Protein AF-A0A7S4RYA7-F1 (afdb_monomer_lite)

pLDDT: mean 92.35, std 8.23, range [52.78, 98.38]

Radius of gyration: 15.31 Å; chains: 1; bounding box: 31×29×44 Å

Foldseek 3Di:
DDDDCPPPPVVVLVVQVVVVHADEDEDAQAAAPDATPDDVVVVVVVWDWDWADPPRIYTDTDPVDPVLVVVVVVVVVVCCVVCPVPPSHPYYQQQHAEHRRPNHPDHPD

Sequence (109 aa):
DTFDWDTYFELRLNGSASRNKHAIVRFLLDYPSHQTYVPQFLIDGGLQFNTYTTHGGGQSPDYTDTNLLQALDNFIAAFGAKYDGDPRLGLIQVGLLGFWGEWHTYTDG

Structure (mmCIF, N/CA/C/O backbone):
data_AF-A0A7S4RYA7-F1
#
_entry.id   AF-A0A7S4RYA7-F1
#
loop_
_atom_site.group_PDB
_atom_site.id
_atom_site.type_symbol
_atom_site.label_atom_id
_atom_site.label_alt_id
_atom_site.label_comp_id
_atom_site.label_asym_id
_atom_site.label_entity_id
_atom_site.label_seq_id
_atom_site.pdbx_PDB_ins_code
_atom_site.Cartn_x
_atom_site.Cartn_y
_atom_site.Cartn_z
_atom_site.occupancy
_atom_site.B_iso_or_equiv
_atom_site.auth_seq_id
_atom_site.auth_comp_id
_atom_site.auth_asym_id
_atom_site.auth_atom_id
_atom_site.pdbx_PDB_model_num
ATOM 1 N N . ASP A 1 1 ? 4.345 -13.924 4.331 1.00 65.50 1 ASP A N 1
ATOM 2 C CA . ASP A 1 1 ? 4.709 -12.499 4.453 1.00 65.50 1 ASP A CA 1
ATOM 3 C C . ASP A 1 1 ? 4.532 -12.013 5.873 1.00 65.50 1 ASP A C 1
ATOM 5 O O . ASP A 1 1 ? 3.656 -12.510 6.575 1.00 65.50 1 ASP A O 1
ATOM 9 N N . THR A 1 2 ? 5.381 -11.076 6.288 1.00 88.88 2 THR A N 1
ATOM 10 C CA . THR A 1 2 ? 5.351 -10.454 7.617 1.00 88.88 2 THR A CA 1
ATOM 11 C C . THR A 1 2 ? 5.104 -8.962 7.436 1.00 88.88 2 THR A C 1
ATOM 13 O O . THR A 1 2 ? 5.833 -8.316 6.688 1.00 88.88 2 THR A O 1
ATOM 16 N N . PHE A 1 3 ? 4.099 -8.419 8.123 1.00 95.06 3 PHE A N 1
ATOM 17 C CA . PHE A 1 3 ? 3.741 -7.001 8.063 1.00 95.06 3 PHE A CA 1
ATOM 18 C C . PHE A 1 3 ? 3.902 -6.365 9.440 1.00 95.06 3 PHE A C 1
ATOM 20 O O . PHE A 1 3 ? 3.315 -6.836 10.415 1.00 95.06 3 PHE A O 1
ATOM 27 N N . ASP A 1 4 ? 4.683 -5.291 9.505 1.00 95.31 4 ASP A N 1
ATOM 28 C CA . ASP A 1 4 ? 4.800 -4.453 10.693 1.00 95.31 4 ASP A CA 1
ATOM 29 C C . ASP A 1 4 ? 3.801 -3.297 10.604 1.00 95.31 4 ASP A C 1
ATOM 31 O O . ASP A 1 4 ? 4.003 -2.305 9.901 1.00 95.31 4 ASP A O 1
ATOM 35 N N . TRP A 1 5 ? 2.692 -3.456 11.316 1.00 96.50 5 TRP A N 1
ATOM 36 C CA . TRP A 1 5 ? 1.648 -2.443 11.406 1.00 96.50 5 TRP A CA 1
ATOM 37 C C . TRP A 1 5 ? 1.910 -1.428 12.520 1.00 96.50 5 TRP A C 1
ATOM 39 O O . TRP A 1 5 ? 1.397 -0.307 12.471 1.00 96.50 5 TRP A O 1
ATOM 49 N N . ASP A 1 6 ? 2.703 -1.808 13.519 1.00 97.00 6 ASP A N 1
ATOM 50 C CA . ASP A 1 6 ? 2.799 -1.100 14.789 1.00 97.00 6 ASP A CA 1
ATOM 51 C C . ASP A 1 6 ? 3.740 0.099 14.691 1.00 97.00 6 ASP A C 1
ATOM 53 O O . ASP A 1 6 ? 3.424 1.173 15.205 1.00 97.00 6 ASP A O 1
ATOM 57 N N . THR A 1 7 ? 4.860 -0.046 13.973 1.00 95.00 7 THR A N 1
ATOM 58 C CA . THR A 1 7 ? 5.913 0.984 13.924 1.00 95.00 7 THR A CA 1
ATOM 59 C C . THR A 1 7 ? 5.426 2.319 13.366 1.00 95.00 7 THR A C 1
ATOM 61 O O . THR A 1 7 ? 5.864 3.376 13.824 1.00 95.00 7 THR A O 1
ATOM 64 N N . TYR A 1 8 ? 4.502 2.306 12.403 1.00 93.19 8 TYR A N 1
ATOM 65 C CA . TYR A 1 8 ? 3.995 3.538 11.797 1.00 93.19 8 TYR A CA 1
ATOM 66 C C . TYR A 1 8 ? 2.476 3.599 11.738 1.00 93.19 8 TYR A C 1
ATOM 68 O O . TYR A 1 8 ? 1.893 4.603 12.150 1.00 93.19 8 TYR A O 1
ATOM 76 N N . PHE A 1 9 ? 1.820 2.568 11.213 1.00 96.81 9 PHE A N 1
ATOM 77 C CA . PHE A 1 9 ? 0.415 2.677 10.837 1.00 96.81 9 PHE A CA 1
ATOM 78 C C . PHE A 1 9 ? -0.511 2.771 12.059 1.00 96.81 9 PHE A C 1
ATOM 80 O O . PHE A 1 9 ? -1.283 3.728 12.167 1.00 96.81 9 PHE A O 1
ATOM 87 N N . GLU A 1 10 ? -0.362 1.879 13.040 1.00 98.06 10 GLU A N 1
ATOM 88 C CA . GLU A 1 10 ? -1.135 1.913 14.289 1.00 98.06 10 GLU A CA 1
ATOM 89 C C . GLU A 1 10 ? -0.906 3.200 15.082 1.00 98.06 10 GLU A C 1
ATOM 91 O O . GLU A 1 10 ? -1.861 3.792 15.587 1.00 98.06 10 GLU A O 1
ATOM 96 N N . LEU A 1 11 ? 0.333 3.703 15.152 1.00 97.81 11 LEU A N 1
ATOM 97 C CA . LEU A 1 11 ? 0.617 4.980 15.818 1.00 97.81 11 LEU A CA 1
ATOM 98 C C . LEU A 1 11 ? -0.163 6.140 15.181 1.00 97.81 11 LEU A C 1
ATOM 100 O O . LEU A 1 11 ? -0.682 7.008 15.890 1.00 97.81 11 LEU A O 1
ATOM 104 N N . ARG A 1 12 ? -0.290 6.161 13.848 1.00 97.06 12 ARG A N 1
ATOM 105 C CA . ARG A 1 12 ? -1.053 7.194 13.125 1.00 97.06 12 ARG A CA 1
ATOM 106 C C . ARG A 1 12 ? -2.562 7.024 13.294 1.00 97.06 12 ARG A C 1
ATOM 108 O O . ARG A 1 12 ? -3.255 8.030 13.489 1.00 97.06 12 ARG A O 1
ATOM 115 N N . LEU A 1 13 ? -3.069 5.790 13.270 1.00 97.81 13 LEU A N 1
ATOM 116 C CA . LEU A 1 13 ? -4.484 5.508 13.524 1.00 97.81 13 LEU A CA 1
ATOM 117 C C . LEU A 1 13 ? -4.878 5.887 14.952 1.00 97.81 13 LEU A C 1
ATOM 119 O O . LEU A 1 13 ? -5.820 6.656 15.136 1.00 97.81 13 LEU A O 1
ATOM 123 N N . ASN A 1 14 ? -4.109 5.450 15.950 1.00 98.19 14 ASN A N 1
ATOM 124 C CA . ASN A 1 14 ? -4.330 5.794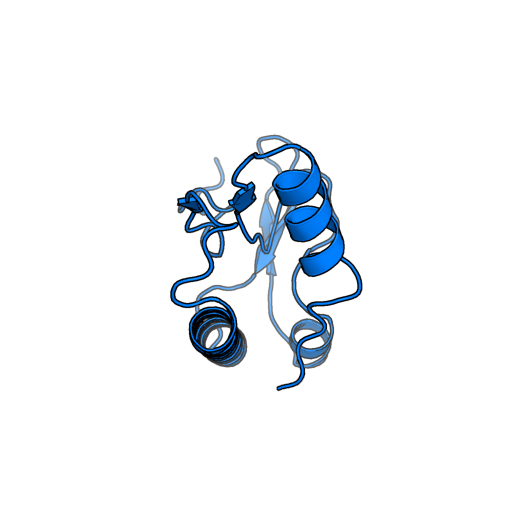 17.356 1.00 98.19 14 ASN A CA 1
ATOM 125 C C . ASN A 1 14 ? -4.221 7.300 17.594 1.00 98.19 14 ASN A C 1
ATOM 127 O O . ASN A 1 14 ? -5.029 7.875 18.322 1.00 98.19 14 ASN A O 1
ATOM 131 N N . GLY A 1 15 ? -3.273 7.964 16.929 1.00 97.88 15 GLY A N 1
ATOM 132 C CA . GLY A 1 15 ? -3.169 9.416 16.957 1.00 97.88 15 GLY A CA 1
ATOM 133 C C . GLY A 1 15 ? -4.423 10.109 16.416 1.00 97.88 15 GLY A C 1
ATOM 134 O O . GLY A 1 15 ? -4.845 11.116 16.972 1.00 97.88 15 GLY A O 1
ATOM 135 N N . SER A 1 16 ? -5.026 9.609 15.338 1.00 97.50 16 SER A N 1
ATOM 136 C CA . SER A 1 16 ? -6.264 10.185 14.785 1.00 97.50 16 SER A CA 1
ATOM 137 C C . SER A 1 16 ? -7.462 9.917 15.695 1.00 97.50 16 SER A C 1
ATOM 139 O O . SER A 1 16 ? -8.203 10.844 16.037 1.00 97.50 16 SER A O 1
ATOM 141 N N . ALA A 1 17 ? -7.579 8.677 16.167 1.00 98.00 17 ALA A N 1
ATOM 142 C CA . ALA A 1 17 ? -8.644 8.230 17.051 1.00 98.00 17 ALA A CA 1
ATOM 143 C C . ALA A 1 17 ? -8.650 8.978 18.393 1.00 98.00 17 ALA A C 1
ATOM 145 O O . ALA A 1 17 ? -9.713 9.388 18.850 1.00 98.00 17 ALA A O 1
ATOM 146 N N . SER A 1 18 ? -7.480 9.258 18.985 1.00 98.31 18 SER A N 1
ATOM 147 C CA . SER A 1 18 ? -7.377 10.015 20.246 1.00 98.31 18 SER A CA 1
ATOM 148 C C . SER A 1 18 ? -7.899 11.454 20.147 1.00 98.31 18 SER A C 1
ATOM 150 O O . SER A 1 18 ? -8.174 12.087 21.164 1.00 98.31 18 SER A O 1
ATOM 152 N N . ARG A 1 19 ? -8.080 11.968 18.923 1.00 97.75 19 ARG A N 1
ATOM 153 C CA . ARG A 1 19 ? -8.702 13.268 18.630 1.00 97.75 19 ARG A CA 1
ATOM 154 C C . ARG A 1 19 ? -10.140 13.148 18.112 1.00 97.75 19 ARG A C 1
ATOM 156 O O . ARG A 1 19 ? -10.670 14.126 17.582 1.00 97.75 19 ARG A O 1
ATOM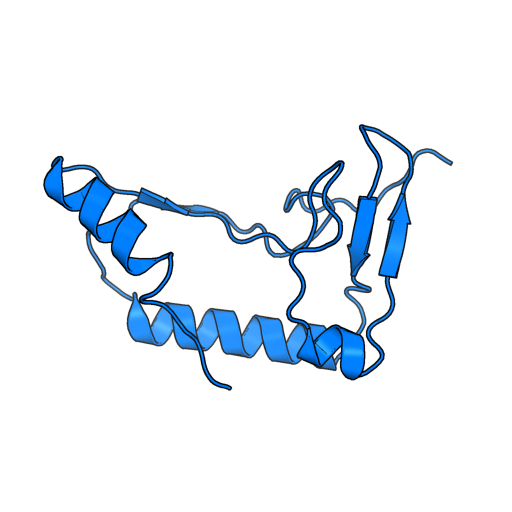 163 N N . ASN A 1 20 ? -10.764 11.974 18.237 1.00 97.56 20 ASN A N 1
ATOM 164 C CA . ASN A 1 20 ? -12.086 11.654 17.690 1.00 97.56 20 ASN A CA 1
ATOM 165 C C . ASN A 1 20 ? -12.178 11.915 16.174 1.00 97.56 20 ASN A C 1
ATOM 167 O O . ASN A 1 20 ? -13.156 12.485 15.685 1.00 97.56 20 ASN A O 1
ATOM 171 N N . LYS A 1 21 ? -11.121 11.569 15.426 1.00 98.06 21 LYS A N 1
ATOM 172 C CA . LYS A 1 21 ? -11.060 11.687 13.963 1.00 98.06 21 LYS A CA 1
ATOM 173 C C . LYS A 1 21 ? -10.827 10.326 13.324 1.00 98.06 21 LYS A C 1
ATOM 175 O O . LYS A 1 21 ? -10.094 9.503 13.866 1.00 98.06 21 LYS A O 1
ATOM 180 N N . HIS A 1 22 ? -11.391 10.143 12.134 1.00 97.69 22 HIS A N 1
ATOM 181 C CA . HIS A 1 22 ? -11.059 9.021 11.261 1.00 97.69 22 HIS A CA 1
ATOM 182 C C . HIS A 1 22 ? -9.868 9.385 10.368 1.00 97.69 22 HIS A C 1
ATOM 184 O O . HIS A 1 22 ? -9.677 10.554 10.017 1.00 97.69 22 HIS A O 1
ATOM 190 N N . ALA A 1 23 ? -9.079 8.384 9.996 1.00 97.94 23 ALA A N 1
ATOM 191 C CA . ALA A 1 23 ? -7.985 8.515 9.051 1.00 97.94 23 ALA A CA 1
ATOM 192 C C . ALA A 1 23 ? -8.465 8.257 7.617 1.00 97.94 23 ALA A C 1
ATOM 194 O O . ALA A 1 23 ? -9.271 7.360 7.361 1.00 97.94 23 ALA A O 1
ATOM 195 N N . ILE A 1 24 ? -7.924 9.035 6.682 1.00 97.44 24 ILE A N 1
ATOM 196 C CA . ILE A 1 24 ? -7.929 8.718 5.254 1.00 97.44 24 ILE A CA 1
ATOM 197 C C . ILE A 1 24 ? -6.540 8.181 4.942 1.00 97.44 24 ILE A C 1
ATOM 199 O O . ILE A 1 24 ? -5.549 8.834 5.277 1.00 97.44 24 ILE A O 1
ATOM 203 N N . VAL A 1 25 ? -6.465 6.997 4.343 1.00 96.69 25 VAL A N 1
ATOM 204 C CA . VAL A 1 25 ? -5.191 6.306 4.117 1.00 96.69 25 VAL A CA 1
ATOM 205 C C . VAL A 1 25 ? -4.948 6.069 2.633 1.00 96.69 25 VAL A C 1
ATOM 207 O O . VAL A 1 25 ? -5.875 5.775 1.879 1.00 96.69 25 VAL A O 1
ATOM 210 N N . ARG A 1 26 ? -3.685 6.194 2.222 1.00 95.94 26 ARG A N 1
ATOM 211 C CA . ARG A 1 26 ? -3.189 5.857 0.887 1.00 95.94 26 ARG A CA 1
ATOM 212 C C . ARG A 1 26 ? -1.830 5.189 1.040 1.00 95.94 26 ARG A C 1
ATOM 214 O O . ARG A 1 26 ? -0.958 5.735 1.711 1.00 95.94 26 ARG A O 1
ATOM 221 N N . PHE A 1 27 ? -1.666 4.037 0.408 1.00 95.00 27 PHE A N 1
ATOM 222 C CA . PHE A 1 27 ? -0.377 3.363 0.273 1.00 95.00 27 PHE A CA 1
ATOM 223 C C . PHE A 1 27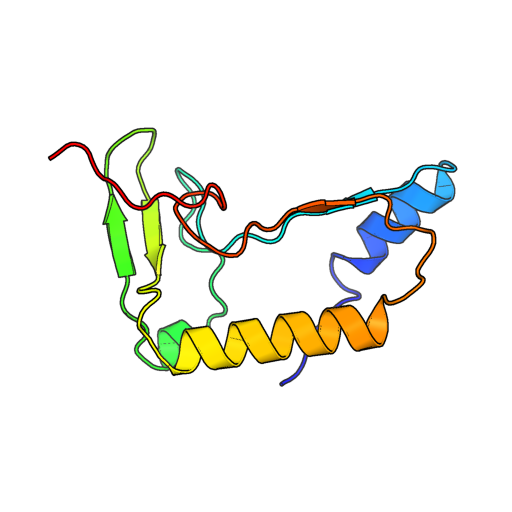 ? 0.195 3.670 -1.106 1.00 95.00 27 PHE A C 1
ATOM 225 O O . PHE A 1 27 ? -0.569 3.770 -2.063 1.00 95.00 27 PHE A O 1
ATOM 232 N N . LEU A 1 28 ? 1.510 3.860 -1.185 1.00 94.19 28 LEU A N 1
ATOM 233 C CA . LEU A 1 28 ? 2.227 4.311 -2.376 1.00 94.19 28 LEU A CA 1
ATOM 234 C C . LEU A 1 28 ? 3.471 3.446 -2.577 1.00 94.19 28 LEU A C 1
ATOM 236 O O . LEU A 1 28 ? 4.076 3.013 -1.598 1.00 94.19 28 LEU A O 1
ATOM 240 N N . LEU A 1 29 ? 3.868 3.247 -3.833 1.00 94.25 29 LEU A N 1
ATOM 241 C CA . LEU A 1 29 ? 5.131 2.591 -4.203 1.00 94.25 29 LEU A CA 1
ATOM 242 C C . LEU A 1 29 ? 6.177 3.587 -4.727 1.00 94.25 29 LEU A C 1
ATOM 244 O O . LEU A 1 29 ? 7.375 3.330 -4.646 1.00 94.25 29 LEU A O 1
ATOM 248 N N . ASP A 1 30 ? 5.713 4.732 -5.223 1.00 89.81 30 ASP A N 1
ATOM 249 C CA . ASP A 1 30 ? 6.499 5.776 -5.879 1.00 89.81 30 ASP A CA 1
ATOM 250 C C . ASP A 1 30 ? 5.894 7.158 -5.567 1.00 89.81 30 ASP A C 1
ATOM 252 O O . ASP A 1 30 ? 4.681 7.279 -5.371 1.00 89.81 30 ASP A O 1
ATOM 256 N N . TYR A 1 31 ? 6.740 8.188 -5.482 1.00 87.44 31 TYR A N 1
ATOM 257 C CA . TYR A 1 31 ? 6.377 9.594 -5.261 1.00 87.44 31 TYR A CA 1
ATOM 258 C C . TYR A 1 31 ? 7.533 10.499 -5.727 1.00 87.44 31 TYR A C 1
ATOM 260 O O . TYR A 1 31 ? 8.690 10.094 -5.558 1.00 87.44 31 TYR A O 1
ATOM 268 N N . PRO A 1 32 ? 7.292 11.723 -6.253 1.00 84.38 32 PRO A N 1
ATOM 269 C CA . PRO A 1 32 ? 8.368 12.523 -6.824 1.00 84.38 32 PRO A CA 1
ATOM 270 C C . PRO A 1 32 ? 9.468 12.813 -5.808 1.00 84.38 32 PRO A C 1
ATOM 272 O O . PRO A 1 32 ? 9.192 13.048 -4.623 1.00 84.38 32 PRO A O 1
ATOM 275 N N . SER A 1 33 ? 10.712 12.843 -6.283 1.00 78.00 33 SER A N 1
ATOM 276 C CA . SER A 1 33 ? 11.898 13.164 -5.474 1.00 78.00 33 SER A CA 1
ATOM 277 C C . SER A 1 33 ? 12.179 12.203 -4.303 1.00 78.00 33 SER A C 1
ATOM 279 O O . SER A 1 33 ? 12.983 12.535 -3.430 1.00 78.00 33 SER A O 1
ATOM 281 N N . HIS A 1 34 ? 11.545 11.026 -4.260 1.00 78.56 34 HIS A N 1
ATOM 282 C CA . HIS A 1 34 ? 11.822 9.971 -3.279 1.00 78.56 34 HIS A CA 1
ATOM 283 C C . HIS A 1 34 ? 12.465 8.762 -3.964 1.00 78.56 34 HIS A C 1
ATOM 285 O O . HIS A 1 34 ? 12.151 8.454 -5.108 1.00 78.56 34 HIS A O 1
ATOM 291 N N . GLN A 1 35 ? 13.379 8.079 -3.265 1.00 77.94 35 GLN A N 1
ATOM 292 C CA . GLN A 1 35 ? 14.164 6.992 -3.860 1.00 77.94 35 GLN A CA 1
ATOM 293 C C . GLN A 1 35 ? 13.292 5.799 -4.283 1.00 77.94 35 GLN A C 1
ATOM 295 O O . GLN A 1 35 ? 13.434 5.327 -5.401 1.00 77.94 35 GLN A O 1
ATOM 300 N N . THR A 1 36 ? 12.424 5.301 -3.397 1.00 88.06 36 THR A N 1
ATOM 301 C CA . THR A 1 36 ? 11.376 4.296 -3.668 1.00 88.06 36 THR A CA 1
ATOM 302 C C . THR A 1 36 ? 10.639 3.983 -2.360 1.00 88.06 36 THR A C 1
ATOM 304 O O . THR A 1 36 ? 11.225 4.117 -1.281 1.00 88.06 36 THR A O 1
ATOM 307 N N . TYR A 1 37 ? 9.375 3.557 -2.434 1.00 91.88 37 TYR A N 1
ATOM 308 C CA . TYR A 1 37 ? 8.641 2.968 -1.304 1.00 91.88 37 TYR A CA 1
ATOM 309 C C . TYR A 1 37 ? 8.395 1.461 -1.470 1.00 91.88 37 TYR A C 1
ATOM 311 O O . TYR A 1 37 ? 7.707 0.846 -0.655 1.00 91.88 37 TYR A O 1
ATOM 319 N N . VAL A 1 38 ? 8.966 0.850 -2.510 1.00 95.06 38 VAL A N 1
ATOM 320 C CA . VAL A 1 38 ? 8.886 -0.595 -2.739 1.00 95.06 38 VAL A CA 1
ATOM 321 C C . VAL A 1 38 ? 9.670 -1.341 -1.646 1.00 95.06 38 VAL A C 1
ATOM 323 O O . VAL A 1 38 ? 10.817 -0.985 -1.367 1.00 95.06 38 VAL A O 1
ATOM 326 N N . PRO A 1 39 ? 9.092 -2.390 -1.025 1.00 93.94 39 PRO A N 1
ATOM 327 C CA . PRO A 1 39 ? 9.807 -3.242 -0.081 1.00 93.94 39 PRO A CA 1
ATOM 328 C C . PRO A 1 39 ? 11.124 -3.801 -0.635 1.00 93.94 39 PRO A C 1
ATOM 330 O O . PRO A 1 39 ? 11.170 -4.338 -1.742 1.00 93.94 39 PRO A O 1
ATOM 333 N N . GLN A 1 40 ? 12.181 -3.753 0.182 1.00 94.81 40 GLN A N 1
ATOM 334 C CA . GLN A 1 40 ? 13.537 -4.140 -0.225 1.00 94.81 40 GLN A CA 1
ATOM 335 C C . GLN A 1 40 ? 13.628 -5.573 -0.771 1.00 94.81 40 GLN A C 1
ATOM 337 O O . GLN A 1 40 ? 14.364 -5.811 -1.719 1.00 94.81 40 GLN A O 1
ATOM 342 N N . PHE A 1 41 ? 12.841 -6.519 -0.246 1.00 95.19 41 PHE A N 1
ATOM 343 C CA . PHE A 1 41 ? 12.881 -7.911 -0.713 1.00 95.19 41 PHE A CA 1
ATOM 344 C C . PHE A 1 41 ? 12.470 -8.073 -2.187 1.00 95.19 41 PHE A C 1
ATOM 346 O O . PHE A 1 41 ? 12.918 -9.011 -2.840 1.00 95.19 41 PHE A O 1
ATOM 353 N N . LEU A 1 42 ? 11.631 -7.176 -2.721 1.00 96.94 42 LEU A N 1
ATOM 354 C CA . LEU A 1 42 ? 11.273 -7.177 -4.142 1.00 96.94 42 LEU A CA 1
ATOM 355 C C . LEU A 1 42 ? 12.429 -6.643 -4.991 1.00 96.94 42 LEU A C 1
ATOM 357 O O . LEU A 1 42 ? 12.722 -7.195 -6.048 1.00 96.94 42 LEU A O 1
ATOM 361 N N . ILE A 1 43 ? 13.118 -5.609 -4.499 1.00 96.00 43 ILE A N 1
ATOM 362 C CA . ILE A 1 43 ? 14.310 -5.038 -5.140 1.00 96.00 43 ILE A CA 1
ATOM 363 C C . ILE A 1 43 ? 15.421 -6.092 -5.197 1.00 96.00 43 ILE A C 1
ATOM 365 O O . ILE A 1 43 ? 15.963 -6.363 -6.265 1.00 96.00 43 ILE A O 1
ATOM 369 N N . ASP A 1 44 ? 15.700 -6.747 -4.069 1.00 97.06 44 ASP A N 1
ATOM 370 C CA . ASP A 1 44 ? 16.683 -7.832 -3.976 1.00 97.06 44 ASP A CA 1
ATOM 371 C C . ASP A 1 44 ? 16.274 -9.049 -4.827 1.00 97.06 44 ASP A C 1
ATOM 373 O O . ASP A 1 44 ? 17.125 -9.793 -5.313 1.00 97.06 44 ASP A O 1
ATOM 377 N N . GLY A 1 45 ? 14.965 -9.230 -5.040 1.00 96.50 45 GLY A N 1
ATOM 378 C CA . GLY A 1 45 ? 14.373 -10.238 -5.919 1.00 96.50 45 GLY A CA 1
ATOM 379 C C . GLY A 1 45 ? 14.467 -9.925 -7.416 1.00 96.50 45 GLY A C 1
ATOM 380 O O . GLY A 1 45 ? 14.045 -10.749 -8.225 1.00 96.50 45 GLY A O 1
ATOM 381 N N . GLY A 1 46 ? 15.029 -8.774 -7.798 1.00 97.00 46 GLY A N 1
ATOM 382 C CA . GLY A 1 46 ? 15.260 -8.396 -9.193 1.00 97.00 46 GLY A CA 1
ATOM 383 C C . GLY A 1 46 ? 14.149 -7.565 -9.835 1.00 97.00 46 GLY A C 1
ATOM 384 O O . GLY A 1 46 ? 14.148 -7.438 -11.063 1.00 97.00 46 GLY A O 1
ATOM 385 N N . LEU A 1 47 ? 13.237 -6.989 -9.041 1.00 97.69 47 LEU A N 1
ATOM 386 C CA . LEU A 1 47 ? 12.186 -6.102 -9.544 1.00 97.69 47 LEU A CA 1
ATOM 387 C C . LEU A 1 47 ? 12.785 -4.961 -10.379 1.00 97.69 47 LEU A C 1
ATOM 389 O O . LEU A 1 47 ? 13.687 -4.247 -9.935 1.00 97.69 47 LEU A O 1
ATOM 393 N N . GLN A 1 48 ? 12.256 -4.785 -11.587 1.00 96.25 48 GLN A N 1
ATOM 394 C CA . GLN A 1 48 ? 12.653 -3.709 -12.488 1.00 96.25 48 GLN A CA 1
ATOM 395 C C . GLN A 1 48 ? 11.856 -2.429 -12.223 1.00 96.25 48 GLN A C 1
ATOM 397 O O . GLN A 1 48 ? 10.739 -2.460 -11.702 1.00 96.25 48 GLN A O 1
ATOM 402 N N . PHE A 1 49 ? 12.443 -1.295 -12.604 1.00 93.12 49 PHE A N 1
ATOM 403 C CA . PHE A 1 49 ? 11.854 0.029 -12.429 1.00 93.12 49 PHE A CA 1
ATOM 404 C C . PHE A 1 49 ? 11.889 0.823 -13.734 1.00 93.12 49 PHE A C 1
ATOM 406 O O . PHE A 1 49 ? 12.886 0.813 -14.457 1.00 93.12 49 PHE A O 1
ATOM 413 N N . ASN A 1 50 ? 10.821 1.575 -13.985 1.00 89.81 50 ASN A N 1
ATOM 414 C CA . ASN A 1 50 ? 10.738 2.576 -15.039 1.00 89.81 50 ASN A CA 1
ATOM 415 C C . ASN A 1 50 ? 11.011 3.960 -14.438 1.00 89.81 50 ASN A C 1
ATOM 417 O O . ASN A 1 50 ? 10.250 4.441 -13.590 1.00 89.81 50 ASN A O 1
ATOM 421 N N . THR A 1 51 ? 12.095 4.595 -14.881 1.00 88.75 51 THR A N 1
ATOM 422 C CA . THR A 1 51 ? 12.473 5.952 -14.467 1.00 88.75 51 THR A CA 1
ATOM 423 C C . THR A 1 51 ? 11.716 6.993 -15.287 1.00 88.75 51 THR A C 1
ATOM 425 O O . THR A 1 51 ? 11.619 6.870 -16.506 1.00 88.75 51 THR A O 1
ATOM 428 N N . TYR A 1 52 ? 11.250 8.053 -14.630 1.00 84.75 52 TYR A N 1
ATOM 429 C CA . TYR A 1 52 ? 10.648 9.223 -15.268 1.00 84.75 52 TYR A CA 1
ATOM 430 C C . TYR A 1 52 ? 11.322 10.511 -14.782 1.00 84.75 52 TYR A C 1
ATOM 432 O O . TYR A 1 52 ? 11.876 10.561 -13.684 1.00 84.75 52 TYR A O 1
ATOM 440 N N . THR A 1 53 ? 11.302 11.561 -15.605 1.00 86.06 53 THR A N 1
ATOM 441 C CA . THR A 1 53 ? 11.952 12.858 -15.316 1.00 86.06 53 THR A CA 1
ATOM 442 C C . THR A 1 53 ? 10.970 14.025 -15.225 1.00 86.06 53 THR A C 1
ATOM 444 O O . THR A 1 53 ? 11.306 15.073 -14.671 1.00 86.06 53 THR A O 1
ATOM 447 N N . THR A 1 54 ? 9.751 13.862 -15.740 1.00 81.69 54 THR A N 1
ATOM 448 C CA . THR A 1 54 ? 8.697 14.877 -15.676 1.00 81.69 54 THR A CA 1
ATOM 449 C C . THR A 1 54 ? 8.193 15.063 -14.241 1.00 81.69 54 THR A C 1
ATOM 451 O O . THR A 1 54 ? 8.288 14.167 -13.403 1.00 81.69 54 THR A O 1
ATOM 454 N N . HIS A 1 55 ? 7.682 16.262 -13.934 1.00 80.38 55 HIS A N 1
ATOM 455 C CA . HIS A 1 55 ? 7.014 16.584 -12.661 1.00 80.38 55 HIS A CA 1
ATOM 456 C C . HIS A 1 55 ? 7.787 16.226 -11.372 1.00 80.38 55 HIS A C 1
ATOM 458 O O . HIS A 1 55 ? 7.198 15.852 -10.362 1.00 80.38 55 HIS A O 1
ATOM 464 N N . GLY A 1 56 ? 9.113 16.383 -11.390 1.00 80.75 56 GLY A N 1
ATOM 465 C CA . GLY A 1 56 ? 9.990 16.088 -10.249 1.00 80.75 56 GLY A CA 1
ATOM 466 C C . GLY A 1 56 ? 10.729 14.755 -10.366 1.00 80.75 56 GLY A C 1
ATOM 467 O O . GLY A 1 56 ? 11.689 14.541 -9.630 1.00 80.75 56 GLY A O 1
ATOM 468 N N . GLY A 1 57 ? 10.346 13.920 -11.335 1.00 83.94 57 GLY A N 1
ATOM 469 C CA . GLY A 1 57 ? 10.993 12.649 -11.631 1.00 83.94 57 GLY A CA 1
ATOM 470 C C . GLY A 1 57 ? 10.869 11.610 -10.515 1.00 83.94 57 GLY A C 1
ATOM 471 O O . GLY A 1 57 ? 10.402 11.896 -9.412 1.00 83.94 57 GLY A O 1
ATOM 472 N N . GLY A 1 58 ? 11.296 10.386 -10.810 1.00 87.06 58 GLY A N 1
ATOM 473 C CA . GLY A 1 58 ? 11.230 9.271 -9.872 1.00 87.06 58 GLY A CA 1
ATOM 474 C C . GLY A 1 58 ? 11.371 7.920 -10.559 1.00 87.06 58 GLY A C 1
ATOM 475 O O . GLY A 1 58 ? 11.784 7.831 -11.720 1.00 87.06 58 GLY A O 1
ATOM 476 N N . GLN A 1 59 ? 11.045 6.864 -9.818 1.00 89.50 59 GLN A N 1
ATOM 477 C CA . GLN A 1 59 ? 11.133 5.486 -10.286 1.00 89.50 59 GLN A CA 1
ATOM 478 C C . GLN A 1 59 ? 9.866 4.731 -9.898 1.00 89.50 59 GLN A C 1
ATOM 480 O O . GLN A 1 59 ? 9.598 4.493 -8.725 1.00 89.50 59 GLN A O 1
ATOM 485 N N . SER A 1 60 ? 9.106 4.314 -10.904 1.00 91.12 60 SER A N 1
ATOM 486 C CA . SER A 1 60 ? 7.945 3.444 -10.715 1.00 91.12 60 SER A CA 1
ATOM 487 C C . SER A 1 60 ? 8.348 1.981 -10.893 1.00 91.12 60 SER A C 1
ATOM 489 O O . SER A 1 60 ? 9.191 1.699 -11.748 1.00 91.12 60 SER A O 1
ATOM 491 N N . PRO A 1 61 ? 7.786 1.037 -10.127 1.00 94.44 61 PRO A N 1
ATOM 492 C CA . PRO A 1 61 ? 8.061 -0.372 -10.358 1.00 94.44 61 PRO A CA 1
ATOM 493 C C . PRO A 1 61 ? 7.411 -0.856 -11.661 1.00 94.44 61 PRO A C 1
ATOM 495 O O . PRO A 1 61 ? 6.416 -0.298 -12.129 1.00 94.44 61 PRO A O 1
ATOM 498 N N . ASP A 1 62 ? 7.961 -1.919 -12.242 1.00 94.06 62 ASP A N 1
ATOM 499 C CA . ASP A 1 62 ? 7.308 -2.637 -13.332 1.00 94.06 62 ASP A CA 1
ATOM 500 C C . ASP A 1 62 ? 6.054 -3.358 -12.814 1.00 94.06 62 ASP A C 1
ATOM 502 O O . ASP A 1 62 ? 6.122 -4.404 -12.172 1.00 94.06 62 ASP A O 1
ATOM 506 N N . TYR A 1 63 ? 4.886 -2.793 -13.118 1.00 93.56 63 TYR A N 1
ATOM 507 C CA . TYR A 1 63 ? 3.586 -3.344 -12.735 1.00 93.56 63 TYR A CA 1
ATOM 508 C C . TYR A 1 63 ? 3.211 -4.647 -13.462 1.00 93.56 63 TYR A C 1
ATOM 510 O O . TYR A 1 63 ? 2.152 -5.209 -13.183 1.00 93.56 63 TYR A O 1
ATOM 518 N N . THR A 1 64 ? 4.047 -5.138 -14.382 1.00 94.25 64 THR A N 1
ATOM 519 C CA . THR A 1 64 ? 3.880 -6.455 -15.016 1.00 94.25 64 THR A CA 1
ATOM 520 C C . THR A 1 64 ? 4.629 -7.575 -14.286 1.00 94.25 64 THR A C 1
ATOM 522 O O . THR A 1 64 ? 4.406 -8.750 -14.586 1.00 94.25 64 THR A O 1
ATOM 525 N N . ASP A 1 65 ? 5.467 -7.240 -13.297 1.00 97.25 65 ASP A N 1
ATOM 526 C CA . ASP A 1 65 ? 6.218 -8.211 -12.502 1.00 97.25 65 ASP A CA 1
ATOM 527 C C . ASP A 1 65 ? 5.288 -9.041 -11.597 1.00 97.25 65 ASP A C 1
ATOM 529 O O . ASP A 1 65 ? 4.540 -8.521 -10.764 1.00 97.25 65 ASP A O 1
ATOM 533 N N . THR A 1 66 ? 5.344 -10.366 -11.734 1.00 97.75 66 THR A N 1
ATOM 534 C CA . THR A 1 66 ? 4.466 -11.282 -10.993 1.00 97.75 66 THR A CA 1
ATOM 535 C C . THR A 1 66 ? 4.751 -11.318 -9.492 1.00 97.75 66 THR A C 1
ATOM 537 O O . THR A 1 66 ? 3.829 -11.551 -8.712 1.00 97.75 66 THR A O 1
ATOM 540 N N . ASN A 1 67 ? 5.999 -11.089 -9.066 1.00 97.38 67 ASN A N 1
ATOM 541 C CA . ASN A 1 67 ? 6.352 -11.049 -7.646 1.00 97.38 67 ASN A CA 1
ATOM 542 C C . ASN A 1 67 ? 5.807 -9.779 -6.993 1.00 97.38 67 ASN A C 1
ATOM 544 O O . ASN A 1 67 ? 5.308 -9.838 -5.868 1.00 97.38 67 ASN A O 1
ATOM 548 N N . LEU A 1 68 ? 5.854 -8.649 -7.707 1.00 97.25 68 LEU A N 1
ATOM 549 C CA . LEU A 1 68 ? 5.206 -7.419 -7.265 1.00 97.25 68 LEU A CA 1
ATOM 550 C C . LEU A 1 68 ? 3.698 -7.626 -7.119 1.00 97.25 68 LEU A C 1
ATOM 552 O O . LEU A 1 68 ? 3.161 -7.355 -6.049 1.00 97.25 68 LEU A O 1
ATOM 556 N N . LEU A 1 69 ? 3.026 -8.134 -8.157 1.00 97.31 69 LEU A N 1
ATOM 557 C CA . LEU A 1 69 ? 1.578 -8.367 -8.119 1.00 97.31 69 LEU A CA 1
ATOM 558 C C . LEU A 1 69 ? 1.184 -9.275 -6.945 1.00 97.31 69 LEU A C 1
ATOM 560 O O . LEU A 1 69 ? 0.298 -8.923 -6.170 1.00 97.31 69 LEU A O 1
ATOM 564 N N . GLN A 1 70 ? 1.912 -10.376 -6.739 1.00 97.62 70 GLN A N 1
ATOM 565 C CA . GLN A 1 70 ? 1.677 -11.279 -5.612 1.00 97.62 70 GLN A CA 1
ATOM 566 C C . GLN A 1 70 ? 1.868 -10.585 -4.255 1.00 97.62 70 GLN A C 1
ATOM 568 O O . GLN A 1 70 ? 1.083 -10.809 -3.333 1.00 97.62 70 GLN A O 1
ATOM 573 N N . ALA A 1 71 ? 2.895 -9.743 -4.112 1.00 97.31 71 ALA A N 1
ATOM 574 C CA . ALA A 1 71 ? 3.139 -9.004 -2.877 1.00 97.31 71 ALA A CA 1
ATOM 575 C C . ALA A 1 71 ? 2.040 -7.967 -2.593 1.00 97.31 71 ALA A C 1
ATOM 577 O O . ALA A 1 71 ? 1.638 -7.803 -1.439 1.00 97.31 71 ALA A O 1
ATOM 578 N N . LEU A 1 72 ? 1.530 -7.291 -3.628 1.00 97.00 72 LEU A N 1
ATOM 579 C CA . LEU A 1 72 ? 0.416 -6.349 -3.504 1.00 97.00 72 LEU A CA 1
ATOM 580 C C . LEU A 1 72 ? -0.879 -7.065 -3.111 1.00 97.00 72 LEU A C 1
ATOM 582 O O . LEU A 1 72 ? -1.555 -6.612 -2.187 1.00 97.00 72 LEU A O 1
ATOM 586 N N . ASP A 1 73 ? -1.183 -8.204 -3.733 1.00 97.56 73 ASP A N 1
ATOM 587 C CA . ASP A 1 73 ? -2.338 -9.033 -3.371 1.00 97.56 73 ASP A CA 1
ATOM 588 C C . ASP A 1 73 ? -2.250 -9.506 -1.915 1.00 97.56 73 ASP A C 1
ATOM 590 O O . ASP A 1 73 ? -3.210 -9.374 -1.149 1.00 97.56 73 ASP A O 1
ATOM 594 N N . ASN A 1 74 ? -1.077 -9.984 -1.491 1.00 97.88 74 ASN A N 1
ATOM 595 C CA . ASN A 1 74 ? -0.854 -10.422 -0.114 1.00 97.88 74 ASN A CA 1
ATOM 596 C C . ASN A 1 74 ? -0.991 -9.267 0.884 1.00 97.88 74 ASN A C 1
ATOM 598 O O . ASN A 1 74 ? -1.573 -9.446 1.957 1.00 97.88 74 ASN A O 1
ATOM 602 N N . PHE A 1 75 ? -0.495 -8.077 0.536 1.00 97.50 75 PHE A N 1
ATOM 603 C CA . PHE A 1 75 ? -0.666 -6.877 1.350 1.00 97.50 75 PHE A CA 1
ATOM 604 C C . PHE A 1 75 ? -2.139 -6.481 1.477 1.00 97.50 75 PHE A C 1
ATOM 606 O O . PHE A 1 75 ? -2.607 -6.260 2.592 1.00 97.50 75 PHE A O 1
ATOM 613 N N . ILE A 1 76 ? -2.885 -6.429 0.368 1.00 97.19 76 ILE A N 1
ATOM 614 C CA . ILE A 1 76 ? -4.315 -6.090 0.367 1.00 97.19 76 ILE A CA 1
ATOM 615 C C . ILE A 1 76 ? -5.100 -7.096 1.216 1.00 97.19 76 ILE A C 1
ATOM 617 O O . ILE A 1 76 ? -5.914 -6.691 2.047 1.00 97.19 76 ILE A O 1
ATOM 621 N N . ALA A 1 77 ? -4.822 -8.394 1.063 1.00 98.06 77 ALA A N 1
ATOM 622 C CA . ALA A 1 77 ? -5.460 -9.445 1.848 1.00 98.06 77 ALA A CA 1
ATOM 623 C C . ALA A 1 77 ? -5.149 -9.318 3.349 1.00 98.06 77 ALA A C 1
ATOM 625 O O . ALA A 1 77 ? -6.060 -9.394 4.174 1.00 98.06 77 ALA A O 1
ATOM 626 N N . ALA A 1 78 ? -3.886 -9.086 3.718 1.00 98.19 78 ALA A N 1
ATOM 627 C CA . ALA A 1 78 ? -3.481 -8.923 5.113 1.00 98.19 78 ALA A CA 1
ATOM 628 C C . ALA A 1 78 ? -4.044 -7.640 5.743 1.00 98.19 78 ALA A C 1
ATOM 630 O O . ALA A 1 78 ? -4.493 -7.661 6.891 1.00 98.19 78 ALA A O 1
ATOM 631 N N . PHE A 1 79 ? -4.057 -6.538 4.988 1.00 97.88 79 PHE A N 1
ATOM 632 C CA . PHE A 1 79 ? -4.669 -5.281 5.403 1.00 97.88 79 PHE A CA 1
ATOM 633 C C . PHE A 1 79 ? -6.169 -5.465 5.649 1.00 97.88 79 PHE A C 1
ATOM 635 O O . PHE A 1 79 ? -6.657 -5.106 6.717 1.00 97.88 79 PHE A O 1
ATOM 642 N N . GLY A 1 80 ? -6.882 -6.093 4.708 1.00 97.56 80 GLY A N 1
ATOM 643 C CA . GLY A 1 80 ? -8.296 -6.431 4.862 1.00 97.56 80 GLY A CA 1
ATOM 644 C C . GLY A 1 80 ? -8.543 -7.310 6.088 1.00 97.56 80 GLY A C 1
ATOM 645 O O . GLY A 1 80 ? -9.344 -6.955 6.941 1.00 97.56 80 GLY A O 1
ATOM 646 N N . ALA A 1 81 ? -7.795 -8.402 6.249 1.00 98.06 81 ALA A N 1
ATOM 647 C CA . ALA A 1 81 ? -7.960 -9.310 7.385 1.00 98.06 81 ALA A CA 1
ATOM 648 C C . ALA A 1 81 ? -7.751 -8.634 8.753 1.00 98.06 81 ALA A C 1
ATOM 650 O O . ALA A 1 81 ? -8.377 -9.032 9.733 1.00 98.06 81 ALA A O 1
ATOM 651 N N . LYS A 1 82 ? -6.864 -7.633 8.837 1.00 97.62 82 LYS A N 1
ATOM 652 C CA . LYS A 1 82 ? -6.571 -6.925 10.091 1.00 97.62 82 LYS A CA 1
ATOM 653 C C . LYS A 1 82 ? -7.514 -5.752 10.364 1.00 97.62 82 LYS A C 1
ATOM 655 O O . LYS A 1 82 ? -7.819 -5.503 11.528 1.00 97.62 82 LYS A O 1
ATOM 660 N N . TYR A 1 83 ? -7.919 -5.022 9.327 1.00 98.00 83 TYR A N 1
ATOM 661 C CA . TYR A 1 83 ? -8.600 -3.729 9.456 1.00 98.00 83 TYR A CA 1
ATOM 662 C C . TYR A 1 83 ? -10.047 -3.717 8.957 1.00 98.00 83 TYR A C 1
ATOM 664 O O . TYR A 1 83 ? -10.680 -2.659 8.981 1.00 98.00 83 TYR A O 1
ATOM 672 N N . ASP A 1 84 ? -10.591 -4.853 8.515 1.00 97.50 84 ASP A N 1
ATOM 673 C CA . ASP A 1 84 ? -12.010 -4.946 8.177 1.00 97.50 84 ASP A CA 1
ATOM 674 C C . ASP A 1 84 ? -12.882 -4.544 9.378 1.00 97.50 84 ASP A C 1
ATOM 676 O O . ASP A 1 84 ? -12.701 -5.011 10.505 1.00 97.50 84 ASP A O 1
ATOM 680 N N . GLY A 1 85 ? -13.801 -3.611 9.137 1.00 97.12 85 GLY A N 1
ATOM 681 C CA . GLY A 1 85 ? -14.650 -3.016 10.167 1.00 97.12 85 GLY A CA 1
ATOM 682 C C . GLY A 1 85 ? -13.957 -2.070 11.160 1.00 97.12 85 GLY A C 1
ATOM 683 O O . GLY A 1 85 ? -14.625 -1.621 12.093 1.00 97.12 85 GLY A O 1
ATOM 684 N N . ASP A 1 86 ? -12.670 -1.732 10.998 1.00 98.19 86 ASP A N 1
ATOM 685 C CA . ASP A 1 86 ? -11.982 -0.808 11.910 1.00 98.19 86 ASP A CA 1
ATOM 686 C C . ASP A 1 86 ? -12.571 0.617 11.804 1.00 98.19 86 ASP A C 1
ATOM 688 O O . ASP A 1 86 ? -12.400 1.288 10.779 1.00 98.19 86 ASP A O 1
ATOM 692 N N . PRO A 1 87 ? -13.221 1.143 12.862 1.00 97.12 87 PRO A N 1
ATOM 693 C CA . PRO A 1 87 ? -13.906 2.434 12.808 1.00 97.12 87 PRO A CA 1
ATOM 694 C C . PRO A 1 87 ? -12.944 3.627 12.723 1.00 97.12 87 PRO A C 1
ATOM 696 O O . PRO A 1 87 ? -13.376 4.760 12.512 1.00 97.12 87 PRO A O 1
ATOM 699 N N . ARG A 1 88 ? -11.635 3.411 12.904 1.00 98.38 88 ARG A N 1
ATOM 700 C CA . ARG A 1 88 ? -10.617 4.460 12.778 1.00 98.38 88 ARG A CA 1
ATOM 701 C C . ARG A 1 88 ? -10.374 4.829 11.314 1.00 98.38 88 ARG A C 1
ATOM 703 O O . ARG A 1 88 ? -9.849 5.913 11.057 1.00 98.38 88 ARG A O 1
ATOM 710 N N . LEU A 1 89 ? -10.746 3.969 10.364 1.00 98.12 89 LEU A N 1
ATOM 711 C CA . LEU A 1 89 ? -10.595 4.200 8.929 1.00 98.12 89 LEU A CA 1
ATOM 712 C C . LEU A 1 89 ? -11.873 4.807 8.340 1.00 98.12 89 LEU A C 1
ATOM 714 O O . LEU A 1 89 ? -12.940 4.207 8.374 1.00 98.12 89 LEU A O 1
ATOM 718 N N . GLY A 1 90 ? -11.761 6.012 7.778 1.00 97.06 90 GLY A N 1
ATOM 719 C CA . GLY A 1 90 ? -12.879 6.698 7.121 1.00 97.06 90 GLY A CA 1
ATOM 720 C C . GLY A 1 90 ? -12.907 6.507 5.605 1.00 97.06 90 GLY A C 1
ATOM 721 O O . GLY A 1 90 ? -13.978 6.513 5.005 1.00 97.06 90 GLY A O 1
ATOM 722 N N . LEU A 1 91 ? -11.734 6.364 4.982 1.00 96.94 91 LEU A N 1
ATOM 723 C CA . LEU A 1 91 ? -11.585 6.145 3.543 1.00 96.94 91 LEU A CA 1
ATOM 724 C C . LEU A 1 91 ? -10.234 5.485 3.246 1.00 96.94 91 LEU A C 1
ATOM 726 O O . LEU A 1 91 ? -9.209 5.882 3.805 1.00 96.94 91 LEU A O 1
ATOM 730 N N . ILE A 1 92 ? -10.234 4.540 2.308 1.00 96.44 92 ILE A N 1
ATOM 731 C CA . ILE A 1 92 ? -9.028 3.931 1.740 1.00 96.44 92 ILE A CA 1
ATOM 732 C C . ILE A 1 92 ? -8.911 4.400 0.289 1.00 96.44 92 ILE A C 1
ATOM 734 O O . ILE A 1 92 ? -9.832 4.219 -0.505 1.00 96.44 92 ILE A O 1
ATOM 738 N N . GLN A 1 93 ? -7.791 5.024 -0.058 1.00 96.12 93 GLN A N 1
ATOM 739 C CA . GLN A 1 93 ? -7.486 5.434 -1.426 1.00 96.12 93 GLN A CA 1
ATOM 740 C C . GLN A 1 93 ? -6.656 4.356 -2.120 1.00 96.12 93 GLN A C 1
ATOM 742 O O . GLN A 1 93 ? -5.694 3.838 -1.548 1.00 96.12 93 GLN A O 1
ATOM 747 N N . VAL A 1 94 ? -6.988 4.058 -3.376 1.00 92.25 94 VAL A N 1
ATOM 748 C CA . VAL A 1 94 ? -6.257 3.059 -4.160 1.00 92.25 94 VAL A CA 1
ATOM 749 C C . VAL A 1 94 ? -5.019 3.699 -4.785 1.00 92.25 94 VAL A C 1
ATOM 751 O O . VAL A 1 94 ? -5.096 4.248 -5.877 1.00 92.25 94 VAL A O 1
ATOM 754 N N . GLY A 1 95 ? -3.897 3.665 -4.062 1.00 93.88 95 GLY A N 1
ATOM 755 C CA . GLY A 1 95 ? -2.634 4.304 -4.465 1.00 93.88 95 GLY A CA 1
ATOM 756 C C . GLY A 1 95 ? -1.498 3.347 -4.842 1.00 93.88 95 GLY A C 1
ATOM 757 O O . GLY A 1 95 ? -0.394 3.794 -5.125 1.00 93.88 95 GLY A O 1
ATOM 758 N N . LEU A 1 96 ? -1.744 2.036 -4.851 1.00 94.25 96 LEU A N 1
ATOM 759 C CA . LEU A 1 96 ? -0.717 1.030 -5.153 1.00 94.25 96 LEU A CA 1
ATOM 760 C C . LEU A 1 96 ? -0.404 0.900 -6.654 1.00 94.25 96 LEU A C 1
ATOM 762 O O . LEU A 1 96 ? 0.350 0.009 -7.024 1.00 94.25 96 LEU A O 1
ATOM 766 N N . LEU A 1 97 ? -0.992 1.741 -7.512 1.00 91.81 97 LEU A N 1
ATOM 767 C CA . LEU A 1 97 ? -0.847 1.665 -8.964 1.00 91.81 97 LEU A CA 1
ATOM 768 C C . LEU A 1 97 ? -0.605 3.045 -9.587 1.00 91.81 97 LEU A C 1
ATOM 770 O O . LEU A 1 97 ? -1.283 4.024 -9.263 1.00 91.81 97 LEU A O 1
ATOM 774 N N . GLY A 1 98 ? 0.318 3.082 -10.549 1.00 88.81 98 GLY A N 1
ATOM 775 C CA . GLY A 1 98 ? 0.704 4.282 -11.290 1.00 88.81 98 GLY A CA 1
ATOM 776 C C . GLY A 1 98 ? 1.656 5.200 -10.524 1.00 88.81 98 G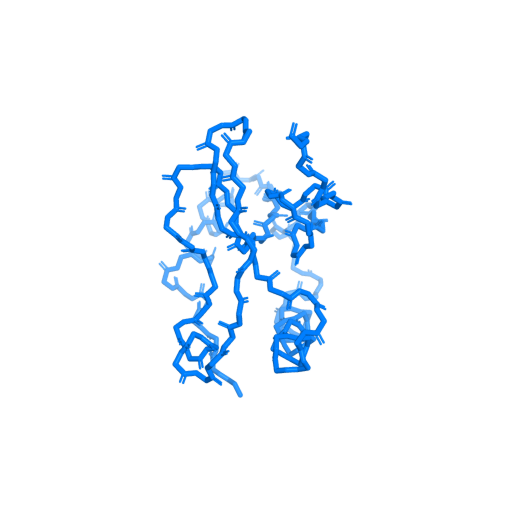LY A C 1
ATOM 777 O O . GLY A 1 98 ? 1.974 4.970 -9.355 1.00 88.81 98 GLY A O 1
ATOM 778 N N . PHE A 1 99 ? 2.121 6.244 -11.204 1.00 88.12 99 PHE A N 1
ATOM 779 C CA . PHE A 1 99 ? 2.920 7.318 -10.629 1.00 88.12 99 PHE A CA 1
ATOM 780 C C . PHE A 1 99 ? 2.146 7.953 -9.483 1.00 88.12 99 PHE A C 1
ATOM 782 O O . PHE A 1 99 ? 0.976 8.308 -9.629 1.00 88.12 99 PHE A O 1
ATOM 789 N N . TRP A 1 100 ? 2.788 8.030 -8.318 1.00 90.81 100 TRP A N 1
ATOM 790 C CA . TRP A 1 100 ? 2.253 8.705 -7.125 1.00 90.81 100 TRP A CA 1
ATOM 791 C C . TRP A 1 100 ? 0.909 8.138 -6.632 1.00 90.81 100 TRP A C 1
ATOM 793 O O . TRP A 1 100 ? 0.184 8.779 -5.862 1.00 90.81 100 TRP A O 1
ATOM 803 N N . GLY A 1 101 ? 0.572 6.918 -7.067 1.00 89.69 101 GLY A N 1
ATOM 804 C CA . GLY A 1 101 ? -0.717 6.288 -6.808 1.00 89.69 101 GLY A CA 1
ATOM 805 C C . GLY A 1 101 ? -1.888 6.909 -7.569 1.00 89.69 101 GLY A C 1
ATOM 806 O O . GLY A 1 101 ? -3.017 6.873 -7.079 1.00 89.69 101 GLY A O 1
ATOM 807 N N . GLU A 1 102 ? -1.630 7.514 -8.729 1.00 89.81 102 GLU A N 1
ATOM 808 C CA . GLU A 1 102 ? -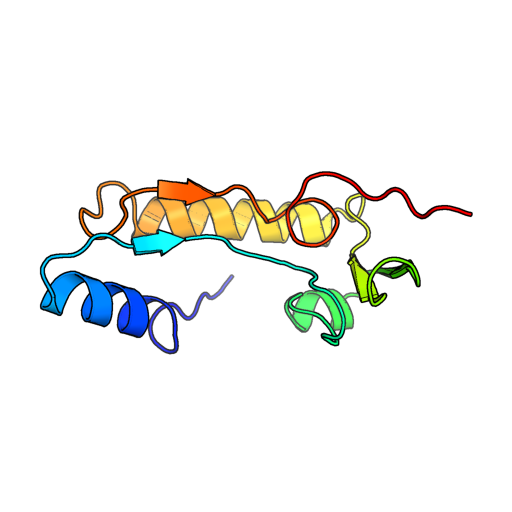2.613 8.236 -9.546 1.00 89.81 102 GLU A CA 1
ATOM 809 C C . GLU A 1 102 ? -3.021 7.497 -10.826 1.00 89.81 102 GLU A C 1
ATOM 811 O O . GLU A 1 102 ? -3.698 8.074 -11.676 1.00 89.81 102 GLU A O 1
ATOM 816 N N . TRP A 1 103 ? -2.664 6.215 -10.963 1.00 89.12 103 TRP A N 1
ATOM 817 C CA . TRP A 1 103 ? -3.142 5.354 -12.054 1.00 89.12 103 TRP A CA 1
ATOM 818 C C . TRP A 1 103 ? -2.722 5.784 -13.468 1.00 89.12 103 TRP A C 1
ATOM 820 O O . TRP A 1 103 ? -3.343 5.390 -14.456 1.00 89.12 103 TRP A O 1
ATOM 830 N N . HIS A 1 104 ? -1.634 6.540 -13.589 1.00 83.62 104 HIS A N 1
ATOM 831 C CA . HIS A 1 104 ? -0.988 6.832 -14.868 1.00 83.62 104 HIS A CA 1
ATOM 832 C C . HIS A 1 104 ? 0.499 6.486 -14.802 1.00 83.62 104 HIS A C 1
ATOM 834 O O . HIS A 1 104 ? 1.103 6.531 -13.738 1.00 83.62 104 HIS A O 1
ATOM 840 N N . THR A 1 105 ? 1.079 6.084 -15.927 1.00 78.00 105 THR A N 1
ATOM 841 C CA . THR A 1 105 ? 2.522 5.807 -16.069 1.00 78.00 105 THR A CA 1
ATOM 842 C C . THR A 1 105 ? 3.103 6.503 -17.300 1.00 78.00 105 THR A C 1
ATOM 844 O O . THR A 1 105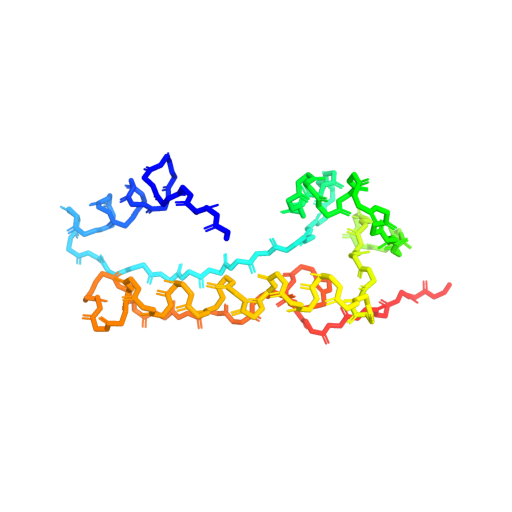 ? 4.153 6.124 -17.816 1.00 78.00 105 THR A O 1
ATOM 847 N N . TYR A 1 106 ? 2.390 7.508 -17.812 1.00 76.00 106 TYR A N 1
ATOM 848 C CA . TYR A 1 106 ? 2.776 8.222 -19.017 1.00 76.00 106 TYR A CA 1
ATOM 849 C C . TYR A 1 106 ? 3.873 9.235 -18.695 1.00 76.00 106 TYR A C 1
ATOM 851 O O . TYR A 1 106 ? 3.698 10.110 -17.850 1.00 76.00 106 TYR A O 1
ATOM 859 N N . THR A 1 107 ? 4.998 9.130 -19.390 1.00 64.88 107 THR A N 1
ATOM 860 C CA . THR A 1 107 ? 6.041 10.152 -19.391 1.00 64.88 107 THR A CA 1
ATOM 861 C C . THR A 1 107 ? 5.933 10.929 -20.693 1.00 64.88 107 THR A C 1
ATOM 863 O O . THR A 1 107 ? 5.985 10.311 -21.758 1.00 64.88 107 THR A O 1
ATOM 866 N N . ASP A 1 108 ? 5.789 12.254 -20.629 1.00 62.97 108 ASP A N 1
ATOM 867 C CA . ASP A 1 108 ? 5.952 13.102 -21.813 1.00 62.97 108 ASP A CA 1
ATOM 868 C C . ASP A 1 108 ? 7.358 12.828 -22.371 1.00 62.97 108 ASP A C 1
ATOM 870 O O . ASP A 1 108 ? 8.347 13.042 -21.667 1.00 62.97 108 ASP A O 1
ATOM 874 N N . GLY A 1 109 ? 7.422 12.234 -23.567 1.00 52.78 109 GLY A N 1
ATOM 875 C CA . GLY A 1 109 ? 8.668 11.801 -24.208 1.00 52.78 109 GLY A CA 1
ATOM 876 C C . GLY A 1 109 ? 9.670 12.923 -24.436 1.00 52.78 109 GLY A C 1
ATOM 877 O O . GLY A 1 109 ? 9.235 14.049 -24.771 1.00 52.78 109 GLY A O 1
#

Secondary structure (DSSP, 8-state):
-----IIIIIHHHHHHHTTT-PEEEE--S--TT-S--S-HHHHHTT--EEEE-GGG-EEEE-TT-HHHHHHHHHHHHHHHHHHTT-TTEEEEE--SSSGGGSS------

Organism: NCBI:txid49249